Protein AF-A0A4R3M205-F1 (afdb_monomer_lite)

Radius of gyration: 13.68 Å; chains: 1; bounding box: 34×30×34 Å

Organism: NCBI:txid747076

Secondary structure (DSSP, 8-state):
----HHHHHHHHHHHHHHHHHHSTTHHHHHHHHTTS-HHHHHHHHHHHHHHHHHHHHTSTTHHHHHHHHHHHHHHHHHHHHHHH--

Sequence (86 aa):
MAFDTATAARLITDEVAAAAAAAPDGVAMAASAKASDFCSLWKAAKPILETVSGFIGLIPGVGATAGAVLKGLIKVGDMIYEAQCT

Foldseek 3Di:
DDDPLVVVLVVVLVVLLVVLVVDPNSVVVNVCSVVDGSLVNLVVCLVVLLVQLVVLCPDPDPSVVVSVVSVVVSVSSVVSCVVPVD

Structure (mmCIF, N/CA/C/O backbone):
data_AF-A0A4R3M205-F1
#
_entry.id   AF-A0A4R3M205-F1
#
loop_
_atom_site.group_PDB
_atom_site.id
_atom_site.type_symbol
_atom_site.label_atom_id
_atom_site.label_alt_id
_atom_site.label_comp_id
_atom_site.label_asym_id
_atom_site.label_entity_id
_atom_site.label_seq_id
_atom_site.pdbx_PDB_ins_code
_atom_site.Cartn_x
_atom_site.Cartn_y
_atom_site.Cartn_z
_atom_site.occupancy
_atom_site.B_iso_or_equiv
_atom_site.auth_seq_id
_atom_site.auth_comp_id
_atom_site.auth_asym_id
_atom_site.auth_atom_id
_atom_site.pdbx_PDB_model_num
ATOM 1 N N . MET A 1 1 ? -19.592 13.191 -8.022 1.00 43.34 1 MET A N 1
ATOM 2 C CA . MET A 1 1 ? -19.692 11.851 -7.406 1.00 43.34 1 MET A CA 1
ATOM 3 C C . MET A 1 1 ? -18.775 11.871 -6.200 1.00 43.34 1 MET A C 1
ATOM 5 O O . MET A 1 1 ? -17.601 12.163 -6.385 1.00 43.34 1 MET A O 1
ATOM 9 N N . ALA A 1 2 ? -19.309 11.722 -4.987 1.00 62.00 2 ALA A N 1
ATOM 10 C CA . ALA A 1 2 ? -18.475 11.684 -3.791 1.00 62.00 2 ALA A CA 1
ATOM 11 C C . ALA A 1 2 ? -17.634 10.404 -3.848 1.00 62.00 2 ALA A C 1
ATOM 13 O O . ALA A 1 2 ? -18.182 9.316 -4.007 1.00 62.00 2 ALA A O 1
ATOM 14 N N . PHE A 1 3 ? -16.315 10.552 -3.818 1.00 68.50 3 PHE A N 1
ATOM 15 C CA . PHE A 1 3 ? -15.413 9.417 -3.697 1.00 68.50 3 PHE A CA 1
ATOM 16 C C . PHE A 1 3 ? -15.601 8.857 -2.284 1.00 68.50 3 PHE A C 1
ATOM 18 O O . PHE A 1 3 ? -15.290 9.544 -1.313 1.00 68.50 3 PHE A O 1
ATOM 25 N N . ASP A 1 4 ? -16.168 7.656 -2.162 1.00 85.31 4 ASP A N 1
ATOM 26 C CA . ASP A 1 4 ? -16.363 7.023 -0.858 1.00 85.31 4 ASP A CA 1
ATOM 27 C C . ASP A 1 4 ? -15.036 6.412 -0.395 1.00 85.31 4 ASP A C 1
ATOM 29 O O . ASP A 1 4 ? -14.643 5.310 -0.788 1.00 85.31 4 ASP A O 1
ATOM 33 N N . THR A 1 5 ? -14.295 7.187 0.394 1.00 80.31 5 THR A N 1
ATOM 34 C CA . THR A 1 5 ? -12.953 6.824 0.860 1.00 80.31 5 THR A CA 1
ATOM 35 C C . THR A 1 5 ? -12.974 5.614 1.796 1.00 80.31 5 THR A C 1
ATOM 37 O O . THR A 1 5 ? -12.006 4.860 1.815 1.00 80.31 5 THR A O 1
ATOM 40 N N . ALA A 1 6 ? -14.089 5.352 2.486 1.00 80.50 6 ALA A N 1
ATOM 41 C CA . ALA A 1 6 ? -14.263 4.174 3.338 1.00 80.50 6 ALA A CA 1
ATOM 42 C C . ALA A 1 6 ? -14.382 2.869 2.526 1.00 80.50 6 ALA A C 1
ATOM 44 O O . ALA A 1 6 ? -13.743 1.865 2.851 1.00 80.50 6 ALA A O 1
ATOM 45 N N . THR A 1 7 ? -15.155 2.876 1.438 1.00 85.06 7 THR A N 1
ATOM 46 C CA . THR A 1 7 ? -15.274 1.742 0.508 1.00 85.06 7 THR A CA 1
ATOM 47 C C . THR A 1 7 ? -13.956 1.502 -0.221 1.00 85.06 7 THR A C 1
ATOM 49 O O . THR A 1 7 ? -13.528 0.356 -0.346 1.00 85.06 7 THR A O 1
ATOM 52 N N . ALA A 1 8 ? -13.272 2.569 -0.648 1.00 84.19 8 ALA A N 1
ATOM 53 C CA . ALA A 1 8 ? -11.958 2.462 -1.280 1.00 84.19 8 ALA A CA 1
ATOM 54 C C . ALA A 1 8 ? -10.901 1.880 -0.323 1.00 84.19 8 ALA A C 1
ATOM 56 O O . ALA A 1 8 ? -10.161 0.977 -0.712 1.00 84.19 8 ALA A O 1
ATOM 57 N N . ALA A 1 9 ? -10.872 2.330 0.936 1.00 80.94 9 ALA A N 1
ATOM 58 C CA . ALA A 1 9 ? -10.006 1.769 1.971 1.00 80.94 9 ALA A CA 1
ATOM 59 C C . ALA A 1 9 ? -10.273 0.271 2.181 1.00 80.94 9 ALA A C 1
ATOM 61 O O . ALA A 1 9 ? -9.331 -0.518 2.185 1.00 80.94 9 ALA A O 1
ATOM 62 N N . ARG A 1 10 ? -11.548 -0.140 2.283 1.00 81.69 10 ARG A N 1
ATOM 63 C CA . ARG A 1 10 ? -11.923 -1.561 2.412 1.00 81.69 10 ARG A CA 1
ATOM 64 C C . ARG A 1 10 ? -11.465 -2.397 1.228 1.00 81.69 10 ARG A C 1
ATOM 66 O O . ARG A 1 10 ? -10.913 -3.463 1.458 1.00 81.69 10 ARG A O 1
ATOM 73 N N . LEU A 1 11 ? -11.667 -1.922 0.000 1.00 83.69 11 LEU A N 1
ATOM 74 C CA . LEU A 1 11 ? -11.217 -2.626 -1.203 1.00 83.69 11 LEU A CA 1
ATOM 75 C C . LEU A 1 11 ? -9.701 -2.852 -1.191 1.00 83.69 11 LEU A C 1
ATOM 77 O O . LEU A 1 11 ? -9.253 -3.958 -1.466 1.00 83.69 11 LEU A O 1
ATOM 81 N N . ILE A 1 12 ? -8.915 -1.836 -0.824 1.00 81.88 12 ILE A N 1
ATOM 82 C CA . ILE A 1 12 ? -7.453 -1.967 -0.741 1.00 81.88 12 ILE A CA 1
ATOM 83 C C . ILE A 1 12 ? -7.064 -2.978 0.344 1.00 81.88 12 ILE A C 1
ATOM 85 O O . ILE A 1 12 ? -6.219 -3.836 0.101 1.00 81.88 12 ILE A O 1
ATOM 89 N N . THR A 1 13 ? -7.675 -2.909 1.528 1.00 81.31 13 THR A N 1
ATOM 90 C CA . TH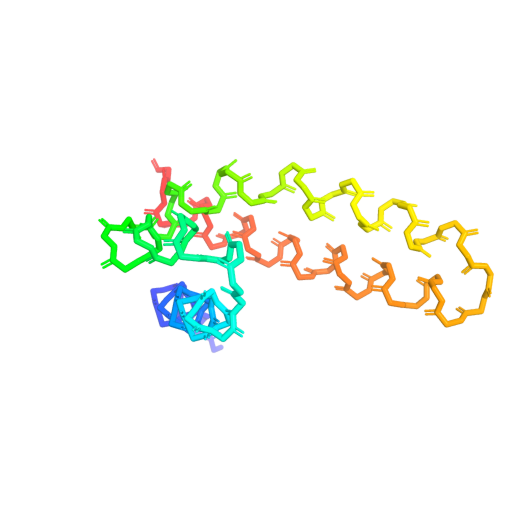R A 1 13 ? -7.359 -3.831 2.628 1.00 81.31 13 THR A CA 1
ATOM 91 C C . THR A 1 13 ? -7.743 -5.277 2.300 1.00 81.31 13 THR A C 1
ATOM 93 O O . THR A 1 13 ? -6.974 -6.183 2.616 1.00 81.31 13 THR A O 1
ATOM 96 N N . ASP A 1 14 ? -8.888 -5.504 1.645 1.00 82.31 14 ASP A N 1
ATOM 97 C CA . ASP A 1 14 ? -9.345 -6.841 1.238 1.00 82.31 14 ASP A CA 1
ATOM 98 C C . ASP A 1 14 ? -8.400 -7.451 0.193 1.00 82.31 14 ASP A C 1
ATOM 100 O O . ASP A 1 14 ? -7.940 -8.582 0.352 1.00 82.31 14 ASP A O 1
ATOM 104 N N . GLU A 1 15 ? -7.991 -6.657 -0.799 1.00 81.38 15 GLU A N 1
ATOM 105 C CA . GLU A 1 15 ? -7.088 -7.117 -1.854 1.00 81.38 15 GLU A CA 1
ATOM 106 C C . GLU A 1 15 ? -5.678 -7.399 -1.326 1.00 81.38 15 GLU A C 1
ATOM 108 O O . GLU A 1 15 ? -5.043 -8.387 -1.700 1.00 81.38 15 GLU A O 1
ATOM 113 N N . VAL A 1 16 ? -5.191 -6.573 -0.394 1.00 76.19 16 VAL A N 1
ATOM 114 C CA . VAL A 1 16 ? -3.920 -6.830 0.293 1.00 76.19 16 VAL A CA 1
ATOM 115 C C . VAL A 1 16 ? -4.022 -8.083 1.159 1.00 76.19 16 VAL A C 1
ATOM 117 O O . VAL A 1 16 ? -3.091 -8.886 1.161 1.00 76.19 16 VAL A O 1
ATOM 120 N N . ALA A 1 17 ? -5.138 -8.301 1.857 1.00 74.56 17 ALA A N 1
ATOM 121 C CA . ALA A 1 17 ? -5.352 -9.518 2.636 1.00 74.56 17 ALA A CA 1
ATOM 122 C C . ALA A 1 17 ? -5.408 -10.769 1.741 1.00 74.56 17 ALA A C 1
ATOM 124 O O . ALA A 1 17 ? -4.814 -11.793 2.091 1.00 74.56 17 ALA A O 1
ATOM 125 N N . ALA A 1 18 ? -6.057 -10.687 0.577 1.00 77.56 18 ALA A N 1
ATOM 126 C CA . ALA A 1 18 ? -6.108 -11.760 -0.411 1.00 77.56 18 ALA A CA 1
ATOM 127 C C . ALA A 1 18 ? -4.719 -12.060 -1.002 1.00 77.56 18 ALA A C 1
ATOM 129 O O . ALA A 1 18 ? -4.295 -13.218 -1.031 1.00 77.56 18 ALA A O 1
ATOM 130 N N . ALA A 1 19 ? -3.968 -11.028 -1.397 1.00 72.62 19 ALA A N 1
ATOM 131 C CA . ALA A 1 19 ? -2.604 -11.170 -1.909 1.00 72.62 19 ALA A CA 1
ATOM 132 C C . ALA A 1 19 ? -1.651 -11.750 -0.855 1.00 72.62 19 ALA A C 1
ATOM 134 O O . ALA A 1 19 ? -0.830 -12.619 -1.149 1.00 72.62 19 ALA A O 1
ATOM 135 N N . ALA A 1 20 ? -1.781 -11.307 0.393 1.00 69.31 20 ALA A N 1
ATOM 136 C CA . ALA A 1 20 ? -0.950 -11.770 1.489 1.00 69.31 20 ALA A CA 1
ATOM 137 C C . ALA A 1 20 ? -1.286 -13.218 1.904 1.00 69.31 20 ALA A C 1
ATOM 139 O O . ALA A 1 20 ? -0.390 -13.954 2.308 1.00 69.31 20 ALA A O 1
ATOM 140 N N . ALA A 1 21 ? -2.537 -13.663 1.738 1.00 68.25 21 ALA A N 1
ATOM 141 C CA . ALA A 1 21 ? -2.919 -15.070 1.895 1.00 68.25 21 ALA A CA 1
ATOM 142 C C . ALA A 1 21 ? -2.356 -15.975 0.781 1.00 68.25 21 ALA A C 1
ATOM 144 O O . ALA A 1 21 ? -2.161 -17.169 1.003 1.00 68.25 21 ALA A O 1
ATOM 145 N N . ALA A 1 22 ? -2.085 -15.418 -0.403 1.00 69.44 22 ALA A N 1
ATOM 146 C CA . ALA A 1 22 ? -1.528 -16.143 -1.543 1.00 69.44 22 ALA A CA 1
ATOM 147 C C . ALA A 1 22 ? 0.013 -16.232 -1.538 1.00 69.44 22 ALA A C 1
ATOM 149 O O . ALA A 1 22 ? 0.576 -17.005 -2.313 1.00 69.44 22 ALA A O 1
ATOM 150 N N . ALA A 1 23 ? 0.707 -15.470 -0.683 1.00 63.34 23 ALA A N 1
ATOM 151 C CA . ALA A 1 23 ? 2.168 -15.444 -0.620 1.00 63.34 23 ALA A CA 1
ATOM 152 C C . ALA A 1 23 ? 2.710 -16.171 0.635 1.00 63.34 23 ALA A C 1
ATOM 154 O O . ALA A 1 23 ? 2.242 -15.901 1.741 1.00 63.34 23 ALA A O 1
ATOM 155 N N . PRO A 1 24 ? 3.737 -17.040 0.512 1.00 55.22 24 PRO A N 1
ATOM 156 C CA . PRO A 1 24 ? 4.295 -17.799 1.641 1.00 55.22 24 PRO A CA 1
ATOM 157 C C . PRO A 1 24 ? 4.973 -16.914 2.706 1.00 55.22 24 PRO A C 1
ATOM 159 O O . PRO A 1 24 ? 4.812 -17.172 3.895 1.00 55.22 24 PRO A O 1
ATOM 162 N N . ASP A 1 25 ? 5.630 -15.819 2.306 1.00 57.28 25 ASP A N 1
ATOM 163 C CA . ASP A 1 25 ? 6.111 -14.745 3.203 1.00 57.28 25 ASP A CA 1
ATOM 164 C C . ASP A 1 25 ? 5.028 -13.690 3.512 1.00 57.28 25 ASP A C 1
ATOM 166 O O . ASP A 1 25 ? 5.184 -12.831 4.382 1.00 57.28 25 ASP A O 1
ATOM 170 N N . GLY A 1 26 ? 3.898 -13.758 2.803 1.00 50.47 26 GLY A N 1
ATOM 171 C CA . GLY A 1 26 ? 2.757 -12.864 2.965 1.00 50.47 26 GLY A CA 1
ATOM 172 C C . GLY A 1 26 ? 1.991 -13.102 4.256 1.00 50.47 26 GLY A C 1
ATOM 173 O O . GLY A 1 26 ? 1.315 -12.194 4.710 1.00 50.47 26 GLY A O 1
ATOM 174 N N . VAL A 1 27 ? 2.143 -14.254 4.913 1.00 45.56 27 VAL A N 1
ATOM 175 C CA . VAL A 1 27 ? 1.399 -14.613 6.134 1.00 45.56 27 VAL A CA 1
ATOM 176 C C . VAL A 1 27 ? 1.598 -13.596 7.271 1.00 45.56 27 VAL A C 1
ATOM 178 O O . VAL A 1 27 ? 0.640 -13.281 7.975 1.00 45.56 27 VAL A O 1
ATOM 181 N N . ALA A 1 28 ? 2.790 -13.001 7.413 1.00 49.44 28 ALA A N 1
ATOM 182 C CA . ALA A 1 28 ? 3.053 -11.950 8.408 1.00 49.44 28 ALA A CA 1
ATOM 183 C C . ALA A 1 28 ? 2.370 -10.609 8.058 1.00 49.44 28 ALA A C 1
ATOM 185 O O . ALA A 1 28 ? 1.856 -9.908 8.936 1.00 49.44 28 ALA A O 1
ATOM 186 N N . MET A 1 29 ? 2.308 -10.283 6.763 1.00 51.31 29 MET A N 1
ATOM 187 C CA . MET A 1 29 ? 1.594 -9.113 6.244 1.00 51.31 29 MET A CA 1
ATOM 188 C C . MET A 1 29 ? 0.075 -9.339 6.210 1.00 51.31 29 MET A C 1
ATOM 190 O O . MET A 1 29 ? -0.671 -8.400 6.446 1.00 51.31 29 MET A O 1
ATOM 194 N N . ALA A 1 30 ? -0.393 -10.575 6.005 1.00 50.50 30 ALA A N 1
ATOM 195 C CA . ALA A 1 30 ? -1.797 -10.992 5.973 1.00 50.50 30 ALA A CA 1
ATOM 196 C C . ALA A 1 30 ? -2.404 -11.002 7.374 1.00 50.50 30 ALA A C 1
ATOM 198 O O . ALA A 1 30 ? -3.521 -10.530 7.572 1.00 50.50 30 ALA A O 1
ATOM 199 N N . ALA A 1 31 ? -1.654 -11.521 8.352 1.00 47.53 31 ALA A N 1
ATOM 200 C CA . ALA A 1 31 ? -2.035 -11.500 9.759 1.00 47.53 31 ALA A CA 1
ATOM 201 C C . ALA A 1 31 ? -2.116 -10.063 10.287 1.00 47.53 31 ALA A C 1
ATOM 203 O O . ALA A 1 31 ? -3.014 -9.749 11.064 1.00 47.53 31 ALA A O 1
ATOM 204 N N . SER A 1 32 ? -1.240 -9.176 9.798 1.00 50.84 32 SER A N 1
ATOM 205 C CA . SER A 1 32 ? -1.337 -7.744 10.074 1.00 50.84 32 SER A CA 1
ATOM 206 C C . SER A 1 32 ? -2.502 -7.108 9.312 1.00 50.84 32 SER A C 1
ATOM 208 O O . SER A 1 32 ? -3.285 -6.414 9.933 1.00 50.84 32 SER A O 1
ATOM 210 N N . ALA A 1 33 ? -2.709 -7.386 8.022 1.00 52.12 33 ALA A N 1
ATOM 211 C CA . ALA A 1 33 ? -3.764 -6.780 7.197 1.00 52.12 33 ALA A CA 1
ATOM 212 C C . ALA A 1 33 ? -5.190 -7.157 7.612 1.00 52.12 33 ALA A C 1
ATOM 214 O O . ALA A 1 33 ? -6.083 -6.318 7.589 1.00 52.12 33 ALA A O 1
ATOM 215 N N . LYS A 1 34 ? -5.412 -8.407 8.029 1.00 49.94 34 LYS A N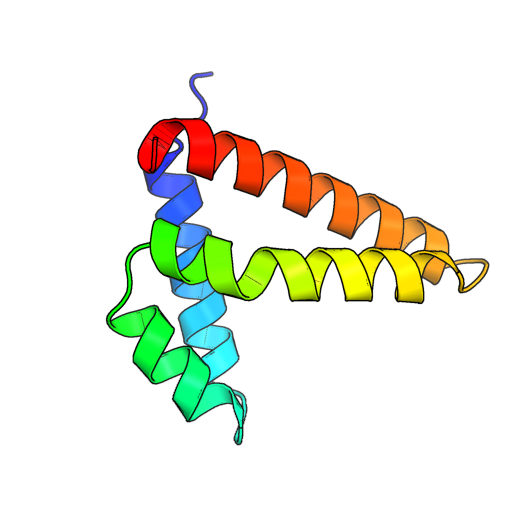 1
ATOM 216 C CA . LYS A 1 34 ? -6.727 -8.890 8.474 1.00 49.94 34 LYS A CA 1
ATOM 217 C C . LYS A 1 34 ? -7.097 -8.395 9.880 1.00 49.94 34 LYS A C 1
ATOM 219 O O . LYS A 1 34 ? -8.264 -8.464 10.253 1.00 49.94 34 LYS A O 1
ATOM 224 N N . ALA A 1 35 ? -6.113 -7.909 10.641 1.00 48.94 35 ALA A N 1
ATOM 225 C CA . ALA A 1 35 ? -6.279 -7.355 11.985 1.00 48.94 35 ALA A CA 1
ATOM 226 C C . ALA A 1 35 ? -6.023 -5.835 12.068 1.00 48.94 35 ALA A C 1
ATOM 228 O O . ALA A 1 35 ? -6.287 -5.246 13.112 1.00 48.94 35 ALA A O 1
ATOM 229 N N . SER A 1 36 ? -5.509 -5.201 11.006 1.00 55.16 36 SER A N 1
ATOM 230 C CA . SER A 1 36 ? -5.098 -3.791 11.001 1.00 55.16 36 SER A CA 1
ATOM 231 C C . SER A 1 36 ? -5.983 -2.959 10.089 1.00 55.16 36 SER A C 1
ATOM 233 O O . SER A 1 36 ? -6.182 -3.286 8.921 1.00 55.16 36 SER A O 1
ATOM 235 N N . ASP A 1 37 ? -6.437 -1.824 10.611 1.00 76.12 37 ASP A N 1
ATOM 236 C CA . ASP A 1 37 ? -7.083 -0.775 9.836 1.00 76.12 37 ASP A CA 1
ATOM 237 C C . ASP A 1 37 ? -6.206 -0.308 8.669 1.00 76.12 37 ASP A C 1
ATOM 239 O O . ASP A 1 37 ? -4.969 -0.302 8.751 1.00 76.12 37 ASP A O 1
ATOM 243 N N . PHE A 1 38 ? -6.867 0.153 7.601 1.00 81.25 38 PHE A N 1
ATOM 244 C CA . PHE A 1 38 ? -6.229 0.738 6.417 1.00 81.25 38 PHE A CA 1
ATOM 245 C C . PHE A 1 38 ? -5.110 1.721 6.790 1.00 81.25 38 P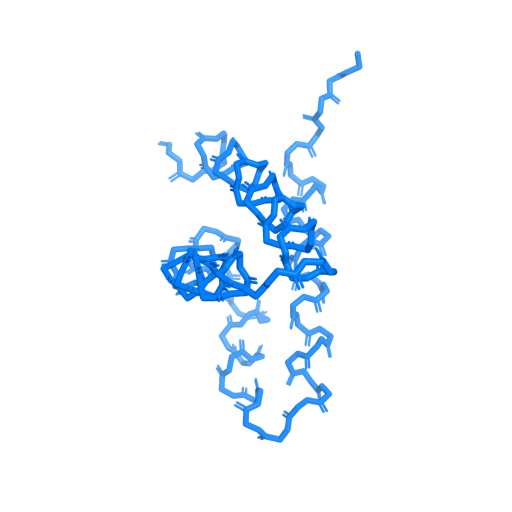HE A C 1
ATOM 247 O O . PHE A 1 38 ? -4.060 1.722 6.162 1.00 81.25 38 PHE A O 1
ATOM 254 N N . CYS A 1 39 ? -5.284 2.498 7.860 1.00 84.12 39 CYS A N 1
ATOM 255 C CA . CYS A 1 39 ? -4.303 3.456 8.358 1.00 84.12 39 CYS A CA 1
ATOM 256 C C . CYS A 1 39 ? -2.945 2.825 8.710 1.00 84.12 39 CYS A C 1
ATOM 258 O O . CYS A 1 39 ? -1.896 3.273 8.242 1.00 84.12 39 CYS A O 1
ATOM 260 N N . SER A 1 40 ? -2.945 1.765 9.516 1.00 82.06 40 SER A N 1
ATOM 261 C CA . SER A 1 40 ? -1.710 1.084 9.923 1.00 82.06 40 SER A CA 1
ATOM 262 C C . SER A 1 40 ? -1.062 0.365 8.744 1.00 82.06 40 SER A C 1
ATOM 264 O O . SER A 1 40 ? 0.158 0.414 8.574 1.00 82.06 40 SER A O 1
ATOM 266 N N . LEU A 1 41 ? -1.889 -0.248 7.895 1.00 81.62 41 LEU A N 1
ATOM 267 C CA . LEU A 1 41 ? -1.435 -0.954 6.704 1.00 81.62 41 LEU A CA 1
ATOM 268 C C . LEU A 1 41 ? -0.804 0.000 5.684 1.00 81.62 41 LEU A C 1
ATOM 270 O O . LEU A 1 41 ? 0.307 -0.242 5.214 1.00 81.62 41 LEU A O 1
ATOM 274 N N . TRP A 1 42 ? -1.470 1.119 5.396 1.00 85.25 42 TRP A N 1
ATOM 275 C CA . TRP A 1 42 ? -0.994 2.145 4.473 1.00 85.25 42 TRP A CA 1
ATOM 276 C C . TRP A 1 42 ? 0.322 2.757 4.947 1.00 85.25 42 TRP A C 1
ATOM 278 O O . TRP A 1 42 ? 1.264 2.872 4.166 1.00 85.25 42 TRP A O 1
ATOM 288 N N . LYS A 1 43 ? 0.443 3.070 6.241 1.00 82.81 43 LYS A N 1
ATOM 289 C CA . LYS A 1 43 ? 1.665 3.645 6.820 1.00 82.81 43 LYS A CA 1
ATOM 290 C C . LYS A 1 43 ? 2.881 2.719 6.693 1.00 82.81 43 LYS A C 1
ATOM 292 O O . LYS A 1 43 ? 3.989 3.205 6.473 1.00 82.81 43 LYS A O 1
ATOM 297 N N . ALA A 1 44 ? 2.681 1.405 6.802 1.00 80.25 44 ALA A N 1
ATOM 298 C CA . ALA A 1 44 ? 3.740 0.413 6.619 1.00 80.25 44 ALA A CA 1
ATOM 299 C C . ALA A 1 44 ? 4.045 0.134 5.134 1.00 80.25 44 ALA A C 1
ATOM 301 O O . ALA A 1 44 ? 5.208 -0.013 4.759 1.00 80.25 44 ALA A O 1
ATOM 302 N N . ALA A 1 45 ? 3.018 0.085 4.281 1.00 81.38 45 ALA A N 1
ATOM 303 C CA . ALA A 1 45 ? 3.151 -0.263 2.867 1.00 81.38 45 ALA A CA 1
ATOM 304 C C . ALA A 1 45 ? 3.669 0.899 2.001 1.00 81.38 45 ALA A C 1
ATOM 306 O O . ALA A 1 45 ? 4.472 0.681 1.092 1.00 81.38 45 ALA A O 1
ATOM 307 N N . LYS A 1 46 ? 3.258 2.139 2.292 1.00 83.94 46 LYS A N 1
ATOM 308 C CA . LYS A 1 46 ? 3.620 3.349 1.537 1.00 83.94 46 LYS A CA 1
ATOM 309 C C . LYS A 1 46 ? 5.123 3.488 1.232 1.00 83.94 46 LYS A C 1
ATOM 311 O O . LYS A 1 46 ? 5.444 3.630 0.052 1.00 83.94 46 LYS A O 1
ATOM 316 N N . PRO A 1 47 ? 6.058 3.410 2.203 1.00 82.94 47 PRO A N 1
ATOM 317 C CA . PRO A 1 47 ? 7.488 3.574 1.913 1.00 82.94 47 PRO A CA 1
ATOM 318 C C . PRO A 1 47 ? 8.035 2.503 0.955 1.00 82.94 47 PRO A C 1
ATOM 320 O O . PRO A 1 47 ? 8.922 2.778 0.143 1.00 82.94 47 PRO A O 1
ATOM 323 N N . ILE A 1 48 ? 7.481 1.288 1.006 1.00 83.44 48 ILE A N 1
ATOM 324 C CA . ILE A 1 48 ? 7.848 0.199 0.096 1.00 83.44 48 ILE A CA 1
ATOM 325 C C . ILE A 1 48 ? 7.311 0.504 -1.304 1.00 83.44 48 ILE A C 1
ATOM 327 O O . ILE A 1 48 ? 8.070 0.434 -2.270 1.00 83.44 48 ILE A O 1
ATOM 331 N N . LEU A 1 49 ? 6.039 0.902 -1.423 1.00 82.25 49 LEU A N 1
ATOM 332 C CA . LEU A 1 49 ? 5.434 1.278 -2.704 1.00 82.25 49 LEU A CA 1
ATOM 333 C C . LEU A 1 49 ? 6.180 2.444 -3.365 1.00 82.25 49 LEU A C 1
ATOM 335 O O . LEU A 1 49 ? 6.419 2.398 -4.570 1.00 82.25 49 LEU A O 1
ATOM 339 N N . GLU A 1 50 ? 6.591 3.462 -2.605 1.00 82.75 50 GLU A N 1
ATOM 340 C CA . GLU A 1 50 ? 7.371 4.583 -3.143 1.00 82.75 50 GLU A CA 1
ATOM 341 C C . GLU A 1 50 ? 8.733 4.120 -3.663 1.00 82.75 50 GLU A C 1
ATOM 343 O O . GLU A 1 50 ? 9.103 4.455 -4.792 1.00 82.75 50 GLU A O 1
ATOM 348 N N . THR A 1 51 ? 9.428 3.277 -2.898 1.00 83.38 51 THR A N 1
ATOM 349 C CA . THR A 1 51 ? 10.715 2.691 -3.301 1.00 83.38 51 THR A CA 1
ATOM 350 C C . THR A 1 51 ? 10.575 1.874 -4.586 1.00 83.38 51 THR A C 1
ATOM 352 O O . THR A 1 51 ? 11.334 2.067 -5.537 1.00 83.38 51 THR A O 1
ATOM 355 N N . VAL A 1 52 ? 9.561 1.008 -4.653 1.00 81.88 52 VAL A N 1
ATOM 356 C CA . VAL A 1 52 ? 9.270 0.170 -5.823 1.00 81.88 52 VAL A CA 1
ATOM 357 C C . VAL A 1 52 ? 8.861 1.027 -7.023 1.00 81.88 52 VAL A C 1
ATOM 359 O O . VAL A 1 52 ? 9.332 0.782 -8.130 1.00 81.88 52 VAL A O 1
ATOM 362 N N . SER A 1 53 ? 8.054 2.073 -6.825 1.00 79.75 53 SER A N 1
ATOM 363 C CA . SER A 1 53 ? 7.660 2.994 -7.901 1.00 79.75 53 SER A CA 1
ATOM 364 C C . SER A 1 53 ? 8.857 3.743 -8.490 1.00 79.75 53 SER A C 1
ATOM 366 O O . SER A 1 53 ? 8.940 3.906 -9.708 1.00 79.75 53 SER A O 1
ATOM 368 N N . GLY A 1 54 ? 9.811 4.147 -7.644 1.00 78.56 54 GLY A N 1
ATOM 369 C CA . GLY A 1 54 ? 11.055 4.783 -8.066 1.00 78.56 54 GLY A CA 1
ATOM 370 C C . GLY A 1 54 ? 11.971 3.816 -8.812 1.00 78.56 54 GLY A C 1
ATOM 371 O O . GLY A 1 54 ? 12.517 4.172 -9.853 1.00 78.56 54 GLY A O 1
ATOM 372 N N . PHE A 1 55 ? 12.087 2.578 -8.327 1.00 80.88 55 PHE A N 1
ATOM 373 C CA . PHE A 1 55 ? 12.926 1.554 -8.945 1.00 80.88 55 PHE A CA 1
ATOM 374 C C . PHE A 1 55 ? 12.376 1.078 -10.298 1.00 80.88 55 PHE A C 1
ATOM 376 O O . PHE A 1 55 ? 13.107 1.029 -11.283 1.00 80.88 55 PHE A O 1
ATOM 383 N N . ILE A 1 56 ? 11.075 0.784 -10.380 1.00 72.88 56 ILE A N 1
ATOM 384 C CA . ILE A 1 56 ? 10.420 0.357 -11.626 1.00 72.88 56 ILE A CA 1
ATOM 385 C C . ILE A 1 56 ? 10.383 1.510 -1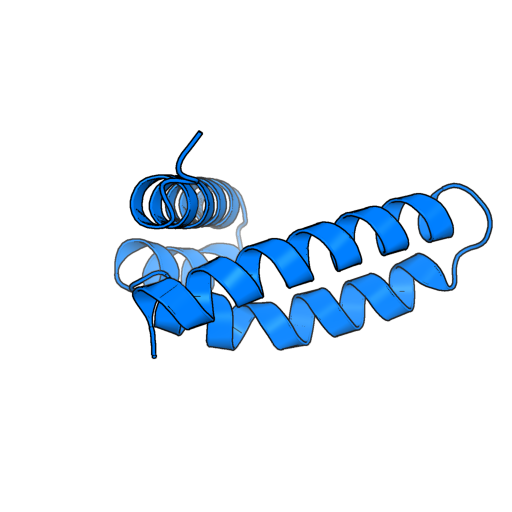2.639 1.00 72.88 56 ILE A C 1
ATOM 387 O O . ILE A 1 56 ? 10.585 1.284 -13.831 1.00 72.88 56 ILE A O 1
ATOM 391 N N . GLY A 1 57 ? 10.212 2.752 -12.173 1.00 71.75 57 GLY A N 1
ATOM 392 C CA . GLY A 1 57 ? 10.239 3.945 -13.020 1.00 71.75 57 GLY A CA 1
ATOM 393 C C . GLY A 1 57 ? 11.586 4.212 -13.706 1.00 71.75 57 GLY A C 1
ATOM 394 O O . GLY A 1 57 ? 11.614 4.905 -14.721 1.00 71.75 57 GLY A O 1
ATOM 395 N N . LEU A 1 58 ? 12.687 3.647 -13.197 1.00 73.88 58 LEU A N 1
ATOM 396 C CA . LEU A 1 58 ? 14.018 3.732 -13.812 1.00 73.88 58 LEU A CA 1
ATOM 397 C C . LEU A 1 58 ? 14.208 2.760 -14.986 1.00 73.88 58 LEU A C 1
ATOM 399 O O . LEU A 1 58 ? 15.188 2.886 -15.718 1.00 73.88 58 LEU A O 1
ATOM 403 N N . ILE A 1 59 ? 13.292 1.807 -15.189 1.00 78.12 59 ILE A N 1
ATOM 404 C CA . ILE A 1 59 ? 13.363 0.844 -16.291 1.00 78.12 59 ILE A CA 1
ATOM 405 C C . ILE A 1 59 ? 12.678 1.461 -17.527 1.00 78.12 59 ILE A C 1
ATOM 407 O O . ILE A 1 59 ? 11.452 1.632 -17.529 1.00 78.12 59 ILE A O 1
ATOM 411 N N . PRO A 1 60 ? 13.430 1.799 -18.593 1.00 66.81 60 PRO A N 1
ATOM 412 C CA . PRO A 1 60 ? 12.864 2.433 -19.779 1.00 66.81 60 PRO A CA 1
ATOM 413 C C . PRO A 1 60 ? 11.861 1.512 -20.490 1.00 66.81 60 PRO A C 1
ATOM 415 O O . PRO A 1 60 ? 12.057 0.301 -20.590 1.00 66.81 60 PRO A O 1
ATOM 418 N N . GLY A 1 61 ? 10.770 2.098 -20.990 1.00 77.81 61 GLY A N 1
ATOM 419 C CA . GLY A 1 61 ? 9.655 1.372 -21.602 1.00 77.81 61 GLY A CA 1
ATOM 420 C C . GLY A 1 61 ? 8.527 1.104 -20.604 1.00 77.81 61 GLY A C 1
ATOM 421 O O . GLY A 1 61 ? 8.002 2.034 -19.996 1.00 77.81 61 GLY A O 1
ATOM 422 N N . VAL A 1 62 ? 8.148 -0.167 -20.438 1.00 74.38 62 VAL A N 1
ATOM 423 C CA . VAL A 1 62 ? 6.997 -0.589 -19.611 1.00 74.38 62 VAL A CA 1
ATOM 424 C C . VAL A 1 62 ? 7.166 -0.198 -18.137 1.00 74.38 62 VAL A C 1
ATOM 426 O O . VAL A 1 62 ? 6.183 0.130 -17.472 1.00 74.38 62 VAL A O 1
ATOM 429 N N . GLY A 1 63 ? 8.405 -0.169 -17.636 1.00 71.62 63 GLY A N 1
ATOM 430 C CA . GLY A 1 63 ? 8.707 0.224 -16.259 1.00 71.62 63 GLY A CA 1
ATOM 431 C C . GLY A 1 63 ? 8.372 1.684 -15.958 1.00 71.62 63 GLY A C 1
ATOM 432 O O . GLY A 1 63 ? 7.740 1.971 -14.946 1.00 71.62 63 GLY A O 1
ATOM 433 N N . ALA A 1 64 ? 8.670 2.611 -16.869 1.00 77.06 64 ALA A N 1
ATOM 434 C CA . ALA A 1 64 ? 8.307 4.019 -16.706 1.00 77.06 64 ALA A CA 1
ATOM 435 C C . ALA A 1 64 ? 6.782 4.217 -16.587 1.00 77.06 64 ALA A C 1
ATOM 437 O O . ALA A 1 64 ? 6.310 4.978 -15.739 1.00 77.06 64 ALA A O 1
ATOM 438 N N . THR A 1 65 ? 5.995 3.497 -17.394 1.00 80.25 65 THR A N 1
ATOM 439 C CA . THR A 1 65 ? 4.526 3.565 -17.348 1.00 80.25 65 THR A CA 1
ATOM 440 C C . THR A 1 65 ? 3.971 2.899 -16.088 1.00 80.25 65 THR A C 1
ATOM 442 O O . THR A 1 65 ? 3.133 3.489 -15.408 1.00 80.25 65 THR A O 1
ATOM 445 N N . ALA A 1 66 ? 4.469 1.714 -15.724 1.00 77.31 66 ALA A N 1
ATOM 446 C CA . ALA A 1 66 ? 4.073 1.018 -14.500 1.00 77.31 66 ALA A CA 1
A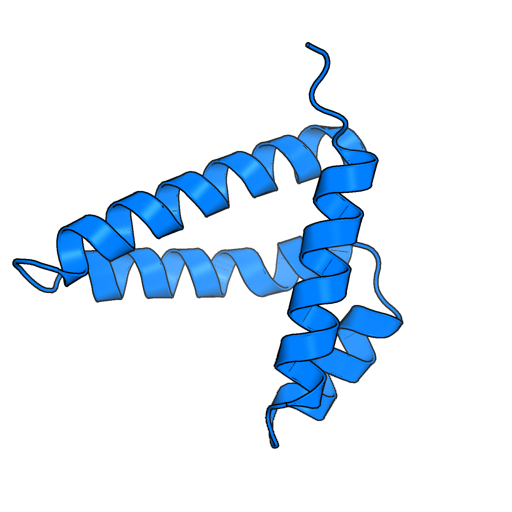TOM 447 C C . ALA A 1 66 ? 4.434 1.823 -13.240 1.00 77.31 66 ALA A C 1
ATOM 449 O O . ALA A 1 66 ? 3.619 1.941 -12.327 1.00 77.31 66 ALA A O 1
ATOM 450 N N . GLY A 1 67 ? 5.612 2.450 -13.222 1.00 80.75 67 GLY A N 1
ATOM 451 C CA . GLY A 1 67 ? 6.047 3.348 -12.155 1.00 80.75 67 GLY A CA 1
ATOM 452 C C . GLY A 1 67 ? 5.152 4.582 -12.036 1.00 80.75 67 GLY A C 1
ATOM 453 O O . GLY A 1 67 ? 4.770 4.950 -10.927 1.00 80.75 67 GLY A O 1
ATOM 454 N N . ALA A 1 68 ? 4.743 5.185 -13.158 1.00 82.81 68 ALA A N 1
ATOM 455 C CA . ALA A 1 68 ? 3.813 6.316 -13.158 1.00 82.81 68 ALA A CA 1
ATOM 456 C C . ALA A 1 68 ? 2.418 5.934 -12.630 1.00 82.81 68 ALA A C 1
ATOM 458 O O . ALA A 1 68 ? 1.846 6.675 -11.828 1.00 82.81 68 ALA A O 1
ATOM 459 N N . VAL A 1 69 ? 1.892 4.770 -13.028 1.00 85.69 69 VAL A N 1
ATOM 460 C CA . VAL A 1 69 ? 0.606 4.250 -12.528 1.00 85.69 69 VAL A CA 1
ATOM 461 C C . VAL A 1 69 ? 0.690 3.941 -11.035 1.00 85.69 69 VAL A C 1
ATOM 463 O O . VAL A 1 69 ? -0.178 4.379 -10.280 1.00 85.69 69 VAL A O 1
ATOM 466 N N . LEU A 1 70 ? 1.757 3.274 -10.582 1.00 85.44 70 LEU A N 1
ATOM 467 C CA . LEU A 1 70 ? 1.962 2.968 -9.165 1.00 85.44 70 LEU A CA 1
ATOM 468 C C . LEU A 1 70 ? 2.044 4.255 -8.334 1.00 85.44 70 LEU A C 1
ATOM 470 O O . LEU A 1 70 ? 1.391 4.367 -7.302 1.00 85.44 70 LEU A O 1
ATOM 474 N N . LYS A 1 71 ? 2.752 5.274 -8.830 1.00 85.81 71 LYS A N 1
ATOM 475 C CA . LYS A 1 71 ? 2.829 6.598 -8.195 1.00 85.81 71 LYS A CA 1
ATOM 476 C C . LYS A 1 71 ?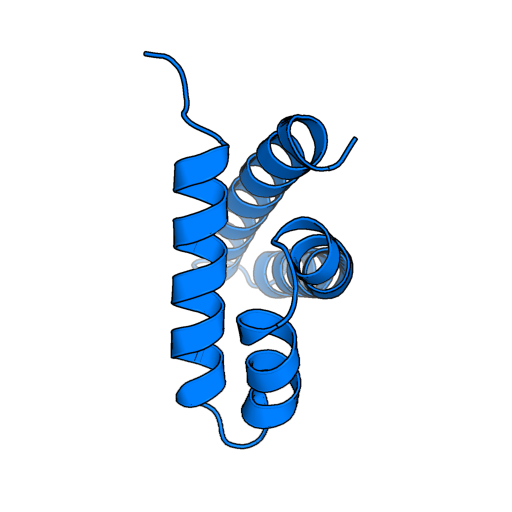 1.470 7.307 -8.138 1.00 85.81 71 LYS A C 1
ATOM 478 O O . LYS A 1 71 ? 1.180 8.011 -7.172 1.00 85.81 71 LYS A O 1
ATOM 483 N N . GLY A 1 72 ? 0.625 7.101 -9.148 1.00 87.56 72 GLY A N 1
ATOM 484 C CA . GLY A 1 72 ? -0.772 7.535 -9.145 1.00 87.56 72 GLY A CA 1
ATOM 485 C C . GLY A 1 72 ? -1.596 6.843 -8.055 1.00 87.56 72 GLY A C 1
ATOM 486 O O . GLY A 1 72 ? -2.269 7.528 -7.287 1.00 87.56 72 GLY A O 1
ATOM 487 N N . LEU A 1 73 ? -1.492 5.514 -7.931 1.00 86.75 73 LEU A N 1
ATOM 488 C CA . LEU A 1 73 ? -2.158 4.757 -6.861 1.00 86.75 73 LEU A CA 1
ATOM 489 C C . LEU A 1 73 ? -1.693 5.194 -5.465 1.00 86.75 73 LEU A C 1
ATOM 491 O O . LEU A 1 73 ? -2.522 5.303 -4.565 1.00 86.75 73 LEU A O 1
ATOM 495 N N . ILE A 1 74 ? -0.403 5.505 -5.292 1.00 88.94 74 ILE A N 1
ATOM 496 C CA . ILE A 1 74 ? 0.131 6.036 -4.026 1.00 88.94 74 ILE A CA 1
ATOM 497 C C . ILE A 1 74 ? -0.557 7.356 -3.661 1.00 88.94 74 ILE A C 1
ATOM 499 O O . ILE A 1 74 ? -1.002 7.516 -2.530 1.00 88.94 74 ILE A O 1
ATOM 503 N N . LYS A 1 75 ? -0.732 8.282 -4.614 1.00 89.12 75 LYS A N 1
ATOM 504 C CA . LYS A 1 75 ? -1.458 9.538 -4.351 1.00 89.12 75 LYS A CA 1
ATOM 505 C C . LYS A 1 75 ? -2.911 9.315 -3.942 1.00 89.12 75 LYS A C 1
ATOM 507 O O . LYS A 1 75 ? -3.395 9.998 -3.047 1.00 89.12 75 LYS A O 1
ATOM 512 N N . VAL A 1 76 ? -3.606 8.385 -4.597 1.00 88.31 76 VAL A N 1
ATOM 513 C CA . VAL A 1 76 ? -5.000 8.070 -4.252 1.00 88.31 76 VAL A CA 1
ATOM 514 C C . VAL A 1 76 ? -5.082 7.484 -2.844 1.00 88.31 76 VAL A C 1
ATOM 516 O O . VAL A 1 76 ? -5.936 7.897 -2.066 1.00 88.31 76 VAL A O 1
ATOM 519 N N . GLY A 1 77 ? -4.177 6.574 -2.484 1.00 86.62 77 GLY A N 1
ATOM 520 C CA . GLY A 1 77 ? -4.143 6.033 -1.129 1.00 86.62 77 GLY A CA 1
ATOM 521 C C . GLY A 1 77 ? -3.758 7.069 -0.069 1.00 86.62 77 GLY A C 1
ATOM 522 O O . GLY A 1 77 ? -4.334 7.041 1.014 1.00 86.62 77 GLY A O 1
ATOM 523 N N . ASP A 1 78 ? -2.893 8.041 -0.384 1.00 89.00 78 ASP A N 1
ATOM 524 C CA . ASP A 1 78 ? -2.624 9.186 0.502 1.00 89.00 78 ASP A CA 1
ATOM 525 C C . ASP A 1 78 ? -3.869 10.050 0.724 1.00 89.00 78 ASP A C 1
ATOM 527 O O . ASP A 1 78 ? -4.160 10.404 1.861 1.00 89.00 78 ASP A O 1
ATOM 531 N N . MET A 1 79 ? -4.655 10.323 -0.322 1.00 88.56 79 MET A N 1
ATOM 532 C CA . MET A 1 79 ? -5.925 11.047 -0.174 1.00 88.56 79 MET A CA 1
ATOM 533 C C . MET A 1 79 ? -6.917 10.295 0.721 1.00 88.56 79 MET A C 1
ATOM 535 O O . MET A 1 79 ? -7.626 10.910 1.516 1.00 88.56 79 MET A O 1
ATOM 539 N N . ILE A 1 80 ? -6.974 8.964 0.605 1.00 86.88 80 ILE A N 1
ATOM 540 C CA . ILE A 1 80 ? -7.813 8.127 1.473 1.00 86.88 80 ILE A CA 1
ATOM 541 C C . ILE A 1 80 ? -7.295 8.182 2.915 1.00 86.88 80 ILE A C 1
ATOM 543 O O . ILE A 1 80 ? -8.093 8.320 3.838 1.00 86.88 80 ILE A O 1
ATOM 547 N N . TYR A 1 81 ? -5.976 8.116 3.114 1.00 86.19 81 TYR A N 1
ATOM 548 C CA . TYR A 1 81 ? -5.350 8.188 4.433 1.00 86.19 81 TYR A CA 1
ATOM 549 C C . TYR A 1 81 ? -5.585 9.549 5.107 1.00 86.19 81 TYR A C 1
ATOM 551 O O . TYR A 1 81 ? -5.989 9.587 6.264 1.00 86.19 81 TYR A O 1
ATOM 559 N N . GLU A 1 82 ? -5.413 10.665 4.397 1.00 85.88 82 GLU A N 1
ATOM 560 C CA . GLU A 1 82 ? -5.748 12.003 4.914 1.00 85.88 82 GLU A CA 1
ATOM 561 C C . GLU A 1 82 ? -7.231 12.131 5.281 1.00 85.88 82 GLU A C 1
ATOM 563 O O . GLU A 1 82 ? -7.566 12.805 6.246 1.00 85.88 82 GLU A O 1
ATOM 568 N N . ALA A 1 83 ? -8.128 11.471 4.544 1.00 83.88 83 ALA A N 1
ATOM 569 C CA . ALA A 1 83 ? -9.564 11.554 4.798 1.00 83.88 83 ALA A CA 1
ATOM 570 C C . ALA A 1 83 ? -10.067 10.640 5.933 1.00 83.88 83 ALA A C 1
ATOM 572 O O . ALA A 1 83 ? -11.139 10.898 6.474 1.00 83.88 83 ALA A O 1
ATOM 573 N N . GLN A 1 84 ? -9.364 9.542 6.236 1.00 79.38 84 GLN A N 1
ATOM 574 C CA . GLN A 1 84 ? -9.843 8.477 7.137 1.00 79.38 84 GLN A CA 1
ATOM 575 C C . GLN A 1 84 ? -8.956 8.266 8.375 1.00 79.38 84 GLN A C 1
ATOM 577 O O . GLN A 1 84 ? -9.396 7.654 9.345 1.00 79.38 84 GLN A O 1
ATOM 582 N N . CYS A 1 85 ? -7.704 8.724 8.338 1.00 78.62 85 CYS A N 1
ATOM 583 C CA . CYS A 1 85 ? -6.665 8.384 9.316 1.00 78.62 85 CYS A CA 1
ATOM 584 C C . CYS A 1 85 ? -5.985 9.606 9.952 1.00 78.62 85 CYS A C 1
ATOM 586 O O . CYS A 1 85 ? -5.065 9.429 10.755 1.00 78.62 85 CYS A O 1
ATOM 588 N N . THR A 1 86 ? -6.395 10.816 9.561 1.00 62.91 86 THR A N 1
ATOM 589 C CA . THR A 1 86 ? -5.988 12.109 10.139 1.00 62.91 86 THR A CA 1
ATOM 590 C C . THR A 1 86 ? -7.167 12.712 10.884 1.00 62.91 86 THR A C 1
ATOM 592 O O . THR A 1 86 ? -6.929 13.276 11.975 1.00 62.91 86 THR A O 1
#

pLDDT: mean 75.16, std 12.43, range [43.34, 89.12]